Protein AF-A0AAW0FGY3-F1 (afdb_monomer_lite)

Foldseek 3Di:
DVLVVVLVVCVVVPPDPPVVSVVVSLVCCLVVLVDADPVRHRDHSVVSSCVVVVVVVDPVNVVVVVVVVVVVVCVVVCVVVVVVVVVDVVVDPDPDD

Sequence (97 aa):
MAVLAVSAMLWASEALPLYITAMLVPLLIVTCKVLKDDDGNAMTGEAASKYILGTMWSSVIMLLMGGFTLAAALSKYNIAKVISSYILAAAGTKPRY

Organism: NCBI:txid2478898

InterPro domains:
  IPR004680 Citrate transporter-like domain [PF03600] (9-96)

Radius of gyration: 22.6 Å; chains: 1; bounding box: 59×29×49 Å

pLDDT: mean 86.02, std 8.26, range [47.06, 96.0]

Structure (mmCIF, N/CA/C/O backbone):
data_AF-A0AAW0FGY3-F1
#
_entry.id   AF-A0AAW0FGY3-F1
#
loop_
_atom_site.group_PDB
_atom_site.id
_atom_site.type_symbol
_atom_site.label_atom_id
_atom_site.label_alt_id
_atom_site.label_comp_id
_atom_site.label_asym_id
_atom_site.label_entity_id
_atom_site.label_seq_id
_atom_site.pdbx_PDB_ins_code
_atom_site.Cartn_x
_atom_site.Cartn_y
_atom_site.Cartn_z
_atom_site.occupancy
_atom_site.B_iso_or_equiv
_atom_site.auth_seq_id
_atom_site.auth_comp_id
_atom_site.auth_asym_id
_atom_site.auth_atom_id
_atom_site.pdbx_PDB_model_num
ATOM 1 N N . MET A 1 1 ? 0.840 0.843 -22.186 1.00 74.19 1 MET A N 1
ATOM 2 C CA . MET A 1 1 ? -0.615 0.753 -22.456 1.00 74.19 1 MET A CA 1
ATOM 3 C C . MET A 1 1 ? -1.181 -0.654 -22.282 1.00 74.19 1 MET A C 1
ATOM 5 O O . MET A 1 1 ? -2.212 -0.764 -21.640 1.00 74.19 1 MET A O 1
ATOM 9 N N . ALA A 1 2 ? -0.526 -1.720 -22.763 1.00 85.69 2 ALA A N 1
ATOM 10 C CA . ALA A 1 2 ? -1.039 -3.091 -22.609 1.00 85.69 2 ALA A CA 1
ATOM 11 C C . ALA A 1 2 ? -1.297 -3.500 -21.142 1.00 85.69 2 ALA A C 1
ATOM 13 O O . ALA A 1 2 ? -2.401 -3.922 -20.818 1.00 85.69 2 ALA A O 1
ATOM 14 N N . VAL A 1 3 ? -0.327 -3.287 -20.240 1.00 86.31 3 VAL A N 1
ATOM 15 C CA . VAL A 1 3 ? -0.494 -3.605 -18.807 1.00 86.31 3 VAL A CA 1
ATOM 16 C C . VAL A 1 3 ? -1.648 -2.817 -18.179 1.00 86.31 3 VAL A C 1
ATOM 18 O O . VAL A 1 3 ? -2.446 -3.396 -17.461 1.00 86.31 3 VAL A O 1
ATOM 21 N N . LEU A 1 4 ? -1.802 -1.531 -18.512 1.00 87.06 4 LEU A N 1
ATOM 22 C CA . LEU A 1 4 ? -2.920 -0.711 -18.026 1.00 87.06 4 LEU A CA 1
ATOM 23 C C . LEU A 1 4 ? -4.283 -1.249 -18.479 1.00 87.06 4 LEU A C 1
ATOM 25 O O . LEU A 1 4 ? -5.190 -1.352 -17.660 1.00 87.06 4 LEU A O 1
ATOM 29 N N . ALA A 1 5 ? -4.424 -1.608 -19.758 1.00 89.81 5 ALA A N 1
ATOM 30 C CA . ALA A 1 5 ? -5.672 -2.149 -20.292 1.00 89.81 5 ALA A CA 1
ATOM 31 C C . ALA A 1 5 ? -6.040 -3.487 -19.630 1.00 89.81 5 ALA A C 1
ATOM 33 O O . ALA A 1 5 ? -7.188 -3.687 -19.243 1.00 89.81 5 ALA A O 1
ATOM 34 N N . VAL A 1 6 ? -5.057 -4.375 -19.444 1.00 86.62 6 VAL A N 1
ATOM 35 C CA . VAL A 1 6 ? -5.254 -5.657 -18.752 1.00 86.62 6 VAL A CA 1
ATOM 36 C C . VAL A 1 6 ? -5.645 -5.436 -17.290 1.00 86.62 6 VAL A C 1
ATOM 38 O O . VAL A 1 6 ? -6.625 -6.021 -16.838 1.00 86.62 6 VAL A O 1
ATOM 41 N N . SER A 1 7 ? -4.950 -4.553 -16.568 1.00 87.75 7 SER A N 1
ATOM 42 C CA . SER A 1 7 ? -5.284 -4.222 -15.177 1.00 87.75 7 SER A CA 1
ATOM 43 C C . SER A 1 7 ? -6.688 -3.627 -15.043 1.00 87.75 7 SER A C 1
ATOM 45 O O . SER A 1 7 ? -7.425 -4.008 -14.139 1.00 87.75 7 SER A O 1
ATOM 47 N N . ALA A 1 8 ? -7.085 -2.731 -15.954 1.00 88.75 8 ALA A N 1
ATOM 48 C CA . ALA A 1 8 ? -8.412 -2.117 -15.950 1.00 88.75 8 ALA A CA 1
ATOM 49 C C . ALA A 1 8 ? -9.526 -3.136 -16.235 1.00 88.75 8 ALA A C 1
ATOM 51 O O . ALA A 1 8 ? -10.543 -3.131 -15.547 1.00 88.75 8 ALA A O 1
ATOM 52 N N . MET A 1 9 ? -9.324 -4.042 -17.200 1.00 88.50 9 MET A N 1
ATOM 53 C CA . MET A 1 9 ? -10.279 -5.120 -17.478 1.00 88.50 9 MET A CA 1
ATOM 54 C C . MET A 1 9 ? -10.395 -6.096 -16.304 1.00 88.50 9 MET A C 1
ATOM 56 O O . MET A 1 9 ? -11.505 -6.458 -15.922 1.00 88.50 9 MET A O 1
ATOM 60 N N . LEU A 1 10 ? -9.270 -6.490 -15.697 1.00 86.94 10 LEU A N 1
ATOM 61 C CA . LEU A 1 10 ? -9.270 -7.410 -14.559 1.00 86.94 10 LEU A CA 1
ATOM 62 C C . LEU A 1 10 ? -9.999 -6.806 -13.353 1.00 86.94 10 LEU A C 1
ATOM 64 O O . LEU A 1 10 ? -10.743 -7.508 -12.674 1.00 86.94 10 LEU A O 1
ATOM 68 N N . TRP A 1 11 ? -9.846 -5.498 -13.139 1.00 87.88 11 TRP A N 1
ATOM 69 C CA . TRP A 1 11 ? -10.566 -4.776 -12.098 1.00 87.88 11 TRP A CA 1
ATOM 70 C C . TRP A 1 11 ? -12.064 -4.659 -12.405 1.00 87.88 11 TRP A C 1
ATOM 72 O O . TRP A 1 11 ? -12.876 -5.018 -11.563 1.00 87.88 11 TRP A O 1
ATOM 82 N N . ALA A 1 12 ? -12.441 -4.242 -13.618 1.00 90.31 12 ALA A N 1
ATOM 83 C CA . ALA A 1 12 ? -13.846 -4.107 -14.012 1.00 90.31 12 ALA A CA 1
ATOM 84 C C . ALA A 1 12 ? -14.609 -5.442 -14.002 1.00 90.31 12 ALA A C 1
ATOM 86 O O . ALA A 1 12 ? -15.810 -5.464 -13.751 1.00 90.31 12 ALA A O 1
ATOM 87 N N . SER A 1 13 ? -13.918 -6.550 -14.289 1.00 88.81 13 SER 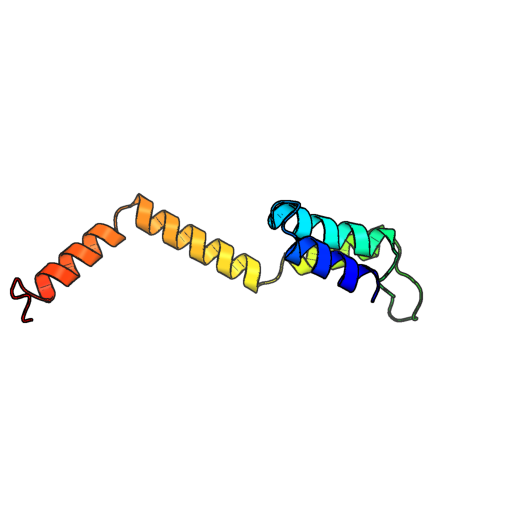A N 1
ATOM 88 C CA . SER A 1 13 ? -14.515 -7.890 -14.296 1.00 88.81 13 SER A CA 1
ATOM 89 C C . SER A 1 13 ? -14.673 -8.516 -12.908 1.00 88.81 13 SER A C 1
ATOM 91 O O . SER A 1 13 ? -15.383 -9.510 -12.795 1.00 88.81 13 SER A O 1
ATOM 93 N N . GLU A 1 14 ? -13.980 -7.996 -11.885 1.00 87.12 14 GLU A N 1
ATOM 94 C CA . GLU A 1 14 ? -13.904 -8.564 -10.525 1.00 87.12 14 GLU A CA 1
ATOM 95 C C . GLU A 1 14 ? -13.682 -10.092 -10.477 1.00 87.12 14 GLU A C 1
ATOM 97 O O . GLU A 1 14 ? -14.026 -10.760 -9.503 1.00 87.12 14 GLU A O 1
ATOM 102 N N . ALA A 1 15 ? -13.062 -10.667 -11.515 1.00 84.88 15 ALA A N 1
ATOM 103 C CA . ALA A 1 15 ? -12.839 -12.111 -11.613 1.00 84.88 15 ALA A CA 1
ATOM 104 C C . ALA A 1 15 ? -11.942 -12.646 -10.480 1.00 84.88 15 ALA A C 1
ATOM 106 O O . ALA A 1 15 ? -11.991 -13.826 -10.136 1.00 84.88 15 ALA A O 1
ATOM 107 N N . LEU A 1 16 ? -11.123 -11.766 -9.900 1.00 85.25 16 LEU A N 1
ATOM 108 C CA . LEU A 1 16 ? -10.332 -12.001 -8.702 1.00 85.25 16 LEU A CA 1
ATOM 109 C C . LEU A 1 16 ? -10.633 -10.901 -7.673 1.00 85.25 16 LEU A C 1
ATOM 111 O O . LEU A 1 16 ? -10.905 -9.762 -8.064 1.00 85.25 16 LEU A O 1
ATOM 115 N N . PRO A 1 17 ? -10.504 -11.192 -6.365 1.00 87.44 17 PRO A N 1
ATOM 116 C CA . PRO A 1 17 ? -10.577 -10.172 -5.331 1.00 87.44 17 PRO A CA 1
ATOM 117 C C . PRO A 1 17 ? -9.639 -8.991 -5.608 1.00 87.44 17 PRO A C 1
ATOM 119 O O . PRO A 1 17 ? -8.489 -9.176 -6.014 1.00 87.44 17 PRO A O 1
ATOM 122 N N . LEU A 1 18 ? -10.110 -7.781 -5.303 1.00 87.38 18 LEU A N 1
ATOM 123 C CA . LEU A 1 18 ? -9.411 -6.508 -5.530 1.00 87.38 18 LEU A CA 1
ATOM 124 C C . LEU A 1 18 ? -7.963 -6.478 -5.008 1.00 87.38 18 LEU A C 1
ATOM 126 O O . LEU A 1 18 ? -7.080 -5.893 -5.627 1.00 87.38 18 LEU A O 1
ATOM 130 N N . TYR A 1 19 ? -7.697 -7.115 -3.867 1.00 88.69 19 TYR A N 1
ATOM 131 C CA . TYR A 1 19 ? -6.345 -7.162 -3.308 1.00 88.69 19 TYR A CA 1
ATOM 132 C C . TYR A 1 19 ? -5.401 -8.046 -4.139 1.00 88.69 19 TYR A C 1
ATOM 134 O O . TYR A 1 19 ? -4.212 -7.749 -4.243 1.00 88.69 19 TYR A O 1
ATOM 142 N N . ILE A 1 20 ? -5.923 -9.109 -4.764 1.00 90.19 20 ILE A N 1
ATOM 143 C CA . ILE A 1 20 ? -5.141 -9.994 -5.634 1.00 90.19 20 ILE A CA 1
ATOM 144 C C . ILE A 1 20 ? -4.814 -9.266 -6.928 1.00 90.19 20 ILE A C 1
ATOM 146 O O . ILE A 1 20 ? -3.653 -9.242 -7.332 1.00 90.19 20 ILE A O 1
ATOM 150 N N . THR A 1 21 ? -5.810 -8.634 -7.553 1.00 90.31 21 THR A N 1
ATOM 151 C CA . THR A 1 21 ? -5.595 -7.866 -8.786 1.00 90.31 21 THR A CA 1
ATOM 152 C C . THR A 1 21 ? -4.588 -6.740 -8.556 1.00 90.31 21 THR A C 1
ATOM 154 O O . THR A 1 21 ? -3.671 -6.587 -9.361 1.00 90.31 21 THR A O 1
ATOM 157 N N . ALA A 1 22 ? -4.659 -6.043 -7.416 1.00 89.44 22 ALA A N 1
ATOM 158 C CA . ALA A 1 22 ? -3.692 -5.017 -7.026 1.00 89.44 22 ALA A CA 1
ATOM 159 C C . ALA A 1 22 ? -2.254 -5.547 -6.866 1.00 89.44 22 ALA A C 1
ATOM 161 O O . ALA A 1 22 ? -1.327 -4.864 -7.292 1.00 89.44 22 ALA A O 1
ATOM 162 N N . MET A 1 23 ? -2.040 -6.752 -6.316 1.00 89.56 23 MET A N 1
ATOM 163 C CA . MET A 1 23 ? -0.698 -7.369 -6.254 1.00 89.56 23 MET A CA 1
ATOM 164 C C . MET A 1 23 ? -0.206 -7.889 -7.612 1.00 89.56 23 MET A C 1
ATOM 166 O O . MET A 1 23 ? 1.001 -7.962 -7.853 1.00 89.56 23 MET A O 1
ATOM 170 N N . LEU A 1 24 ? -1.123 -8.221 -8.520 1.00 89.25 24 LEU A N 1
ATOM 171 C CA . LEU A 1 24 ? -0.812 -8.691 -9.871 1.00 89.25 24 LEU A CA 1
ATOM 172 C C . LEU A 1 24 ? -0.247 -7.560 -10.749 1.00 89.25 24 LEU A C 1
ATOM 174 O O . LEU A 1 24 ? 0.593 -7.808 -11.613 1.00 89.25 24 LEU A O 1
ATOM 178 N N . VAL A 1 25 ? -0.638 -6.306 -10.493 1.00 90.62 25 VAL A N 1
ATOM 179 C CA . VAL A 1 25 ? -0.143 -5.134 -11.236 1.00 90.62 25 VAL A CA 1
ATOM 180 C C . VAL A 1 25 ? 1.383 -4.948 -11.105 1.00 90.62 25 VAL A C 1
ATOM 182 O O . VAL A 1 25 ? 2.043 -4.914 -12.147 1.00 90.62 25 VAL A O 1
ATOM 1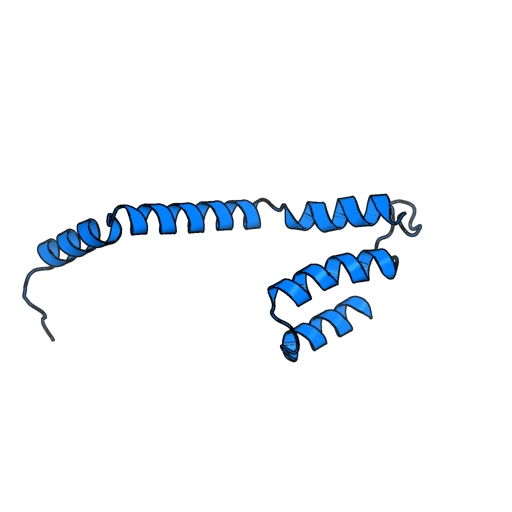85 N N . PRO A 1 26 ? 1.990 -4.885 -9.899 1.00 90.44 26 PRO A N 1
ATOM 186 C CA . PRO A 1 26 ? 3.445 -4.872 -9.727 1.00 90.44 26 PRO A CA 1
ATOM 187 C C . PRO A 1 26 ? 4.163 -6.014 -10.448 1.00 90.44 26 PRO A C 1
ATOM 189 O O . PRO A 1 26 ? 5.187 -5.785 -11.091 1.00 90.44 26 PRO A O 1
ATOM 192 N N . LEU A 1 27 ? 3.609 -7.230 -10.383 1.00 89.81 27 LEU A N 1
ATOM 193 C CA . LEU A 1 27 ? 4.182 -8.399 -11.046 1.00 89.81 27 LEU A CA 1
ATOM 194 C C . LEU A 1 27 ? 4.229 -8.199 -12.566 1.00 89.81 27 LEU A C 1
ATOM 196 O O . LEU A 1 27 ? 5.294 -8.344 -13.163 1.00 89.81 27 LEU A O 1
ATOM 200 N N . LEU A 1 28 ? 3.111 -7.790 -13.175 1.00 88.62 28 LEU A N 1
ATOM 201 C CA . LEU A 1 28 ? 3.020 -7.534 -14.617 1.00 88.62 28 LEU A CA 1
ATOM 202 C C . LEU A 1 28 ? 3.949 -6.404 -15.070 1.00 88.62 28 LEU A C 1
ATOM 204 O O . LEU A 1 28 ? 4.559 -6.498 -16.133 1.00 88.62 28 LEU A O 1
ATOM 208 N N . ILE A 1 29 ? 4.089 -5.346 -14.268 1.00 89.75 29 ILE A N 1
ATOM 209 C CA . ILE A 1 29 ? 4.990 -4.222 -14.564 1.00 89.75 29 ILE A CA 1
ATOM 210 C C . ILE A 1 29 ? 6.448 -4.698 -14.654 1.00 89.75 29 ILE A C 1
ATOM 212 O O . ILE A 1 29 ? 7.164 -4.299 -15.580 1.00 89.75 29 ILE A O 1
ATOM 216 N N . VAL A 1 30 ? 6.873 -5.569 -13.734 1.00 89.50 30 VAL A N 1
ATOM 217 C CA . VAL A 1 30 ? 8.240 -6.112 -13.685 1.00 89.50 30 VAL A CA 1
ATOM 218 C C . VAL A 1 30 ? 8.471 -7.142 -14.793 1.00 89.50 30 VAL A C 1
ATOM 220 O O . VAL A 1 30 ? 9.469 -7.048 -15.508 1.00 89.50 30 VAL A O 1
ATOM 223 N N . THR A 1 31 ? 7.552 -8.093 -14.999 1.00 87.00 31 THR A N 1
ATOM 224 C CA . THR A 1 31 ? 7.710 -9.142 -16.027 1.00 87.00 31 THR A CA 1
ATOM 225 C C . THR A 1 31 ? 7.667 -8.579 -17.443 1.00 87.00 31 THR A C 1
ATOM 227 O O . THR A 1 31 ? 8.414 -9.030 -18.307 1.00 87.00 31 THR A O 1
ATOM 230 N N . CYS A 1 32 ? 6.829 -7.569 -17.689 1.00 86.75 32 CYS A N 1
ATOM 231 C CA . CYS A 1 32 ? 6.722 -6.918 -18.995 1.00 86.75 32 CYS A CA 1
ATOM 232 C C . CYS A 1 32 ? 7.755 -5.799 -19.208 1.00 86.75 32 CYS A C 1
ATOM 234 O O . CYS A 1 32 ? 7.685 -5.130 -20.237 1.00 86.75 32 CYS A O 1
ATOM 236 N N . LYS A 1 33 ? 8.694 -5.586 -18.267 1.00 84.12 33 LYS A N 1
ATOM 237 C CA . LYS A 1 33 ? 9.763 -4.569 -18.346 1.00 84.12 33 LYS A CA 1
ATOM 238 C C . LYS A 1 33 ? 9.243 -3.186 -18.762 1.00 84.12 33 LYS A C 1
ATOM 240 O O . LYS A 1 33 ? 9.782 -2.538 -19.656 1.00 84.12 33 LYS A O 1
ATOM 245 N N . VAL A 1 34 ? 8.148 -2.753 -18.133 1.00 83.69 34 VAL A N 1
ATOM 246 C CA . VAL A 1 34 ? 7.467 -1.494 -18.489 1.00 83.69 34 VAL A CA 1
ATOM 247 C C . VAL A 1 34 ? 8.224 -0.272 -17.965 1.00 83.69 34 VAL A C 1
ATOM 249 O O . VAL A 1 34 ? 8.139 0.801 -18.559 1.00 83.69 34 VAL A O 1
ATOM 252 N N . LEU A 1 35 ? 8.959 -0.434 -16.862 1.00 83.69 35 LEU A N 1
ATOM 253 C CA . LEU A 1 35 ? 9.749 0.632 -16.256 1.00 83.69 35 LEU A CA 1
ATOM 254 C C . LEU A 1 35 ? 11.059 0.839 -17.018 1.00 83.69 35 LEU A C 1
ATOM 256 O O . LEU A 1 35 ? 11.762 -0.120 -17.355 1.00 83.69 35 LEU A O 1
ATOM 260 N N . LYS A 1 36 ? 11.373 2.107 -17.269 1.00 84.12 36 LYS A N 1
ATOM 261 C CA . LYS A 1 36 ? 12.606 2.550 -17.910 1.00 84.12 36 LYS A CA 1
ATOM 262 C C . LYS A 1 36 ? 13.427 3.364 -16.922 1.00 84.12 36 LYS A C 1
ATOM 264 O O . LYS A 1 36 ? 12.854 4.053 -16.085 1.00 84.12 36 LYS A O 1
ATOM 269 N N . ASP A 1 37 ? 14.735 3.226 -17.037 1.00 82.31 37 ASP A N 1
ATOM 270 C CA . ASP A 1 37 ? 15.723 4.007 -16.308 1.00 82.31 37 ASP A CA 1
ATOM 271 C C . ASP A 1 37 ? 15.861 5.415 -16.913 1.00 82.31 37 ASP A C 1
ATOM 273 O O . ASP A 1 37 ? 15.318 5.680 -17.994 1.00 82.31 37 ASP A O 1
ATOM 277 N N . ASP A 1 38 ? 16.617 6.291 -16.255 1.00 79.69 38 ASP A N 1
ATOM 278 C CA . ASP A 1 38 ? 16.841 7.684 -16.676 1.00 79.69 38 ASP A CA 1
ATOM 279 C C . ASP A 1 38 ? 17.496 7.781 -18.069 1.00 79.69 38 ASP A C 1
ATOM 281 O O . ASP A 1 38 ? 17.209 8.698 -18.839 1.00 79.69 38 ASP A O 1
ATOM 285 N N . ASP A 1 39 ? 18.282 6.770 -18.453 1.00 80.88 39 ASP A N 1
ATOM 286 C CA . ASP A 1 39 ? 18.896 6.636 -19.783 1.00 80.88 39 ASP A CA 1
ATOM 287 C C . ASP A 1 39 ? 17.947 6.047 -20.853 1.00 80.88 39 ASP A C 1
ATOM 289 O O . ASP A 1 39 ? 18.346 5.773 -21.987 1.00 80.88 39 ASP A O 1
ATOM 293 N N . GLY A 1 40 ? 16.679 5.792 -20.512 1.00 79.25 40 GLY A N 1
ATOM 294 C CA . GLY A 1 40 ? 15.657 5.257 -21.421 1.00 79.25 40 GLY A CA 1
ATOM 295 C C . GLY A 1 40 ? 15.714 3.741 -21.657 1.00 79.25 40 GLY A C 1
ATOM 296 O O . GLY A 1 40 ? 14.867 3.199 -22.380 1.00 79.25 40 GLY A O 1
ATOM 297 N N . ASN A 1 41 ? 16.665 3.046 -21.028 1.00 83.69 41 ASN A N 1
ATOM 298 C CA . ASN A 1 41 ? 16.797 1.589 -21.063 1.00 83.69 41 ASN A CA 1
ATOM 299 C C . ASN A 1 41 ? 15.782 0.910 -20.136 1.00 83.69 41 ASN A C 1
ATOM 301 O O . ASN A 1 41 ? 15.379 1.470 -19.123 1.00 83.69 41 ASN A O 1
ATOM 305 N N . ALA A 1 42 ? 15.363 -0.316 -20.456 1.00 82.81 42 ALA A N 1
ATOM 306 C CA . ALA A 1 42 ? 14.480 -1.078 -19.572 1.00 82.81 42 ALA A CA 1
ATOM 307 C C . ALA A 1 42 ? 15.192 -1.417 -18.250 1.00 82.81 42 ALA A C 1
ATOM 309 O O . ALA A 1 42 ? 16.285 -1.988 -18.271 1.00 82.81 42 ALA A O 1
ATOM 310 N N . MET A 1 43 ? 14.559 -1.111 -17.114 1.00 84.69 43 MET A N 1
ATOM 311 C CA . MET A 1 43 ? 15.128 -1.398 -15.794 1.00 84.69 43 MET A CA 1
ATOM 312 C C . MET A 1 43 ? 15.309 -2.908 -15.581 1.00 84.69 43 MET A C 1
ATOM 314 O O . MET A 1 43 ? 14.540 -3.735 -16.087 1.00 84.69 43 MET A O 1
ATOM 318 N N . THR A 1 44 ? 16.312 -3.285 -14.784 1.00 85.31 44 THR A N 1
ATOM 319 C CA . THR A 1 44 ? 16.476 -4.673 -14.334 1.00 85.31 44 THR A CA 1
ATOM 320 C C . THR A 1 44 ? 15.299 -5.086 -13.445 1.00 85.31 44 THR A C 1
ATOM 322 O O . THR A 1 44 ? 14.695 -4.255 -12.766 1.00 85.31 44 THR A O 1
ATOM 325 N N . GLY A 1 45 ? 14.955 -6.379 -13.424 1.00 84.06 45 GLY A N 1
ATOM 326 C CA . GLY A 1 45 ? 13.808 -6.867 -12.645 1.00 84.06 45 GLY A CA 1
ATOM 327 C C . GLY A 1 45 ? 13.923 -6.573 -11.143 1.00 84.06 45 GLY A C 1
ATOM 328 O O . GLY A 1 45 ? 12.928 -6.272 -10.484 1.00 84.06 45 GLY A O 1
ATOM 329 N N . GLU A 1 46 ? 15.145 -6.582 -10.608 1.00 87.19 46 GLU A N 1
ATOM 330 C CA . GLU A 1 46 ? 15.409 -6.221 -9.215 1.00 87.19 46 GLU A CA 1
ATOM 331 C C . GLU A 1 46 ? 15.131 -4.735 -8.943 1.00 87.19 46 GLU A C 1
ATOM 333 O O . GLU A 1 46 ? 14.413 -4.406 -8.000 1.00 87.19 46 GLU A O 1
ATOM 338 N N . ALA A 1 47 ? 15.640 -3.830 -9.784 1.00 87.12 47 ALA A N 1
ATOM 339 C CA . ALA A 1 47 ? 15.425 -2.396 -9.603 1.00 87.12 47 ALA A CA 1
ATOM 340 C C . ALA A 1 47 ? 13.948 -2.018 -9.811 1.00 87.12 47 ALA A C 1
ATOM 342 O O . ALA A 1 47 ? 13.368 -1.290 -9.006 1.00 87.12 47 ALA A O 1
ATOM 343 N N . ALA A 1 48 ? 13.313 -2.591 -10.837 1.00 88.38 48 ALA A N 1
ATOM 344 C CA . ALA A 1 48 ? 11.899 -2.394 -11.138 1.00 88.38 48 ALA A CA 1
ATOM 345 C C . ALA A 1 48 ? 10.989 -2.858 -9.988 1.00 88.38 48 ALA A C 1
ATOM 347 O O . ALA A 1 48 ? 10.065 -2.139 -9.609 1.00 88.38 48 ALA A O 1
ATOM 348 N N . SER A 1 49 ? 11.257 -4.036 -9.410 1.00 89.56 49 SER A N 1
ATOM 349 C CA . SER A 1 49 ? 10.469 -4.572 -8.289 1.00 89.56 49 SER A CA 1
ATOM 350 C C . SER A 1 49 ? 10.622 -3.735 -7.020 1.00 89.56 49 SER A C 1
ATOM 352 O O . SER A 1 49 ? 9.615 -3.409 -6.393 1.00 89.56 49 SER A O 1
ATOM 354 N N . LYS A 1 50 ? 11.849 -3.311 -6.681 1.00 89.50 50 LYS A N 1
ATOM 355 C CA . LYS A 1 50 ? 12.110 -2.396 -5.556 1.00 89.50 50 LYS A CA 1
ATOM 356 C C . LYS A 1 50 ? 11.362 -1.073 -5.719 1.00 89.50 50 LYS A C 1
ATOM 358 O O . LYS A 1 50 ? 10.739 -0.609 -4.769 1.00 89.50 50 LYS A O 1
ATOM 363 N N . TYR A 1 51 ? 11.373 -0.501 -6.920 1.00 90.50 51 TYR A N 1
ATOM 364 C CA . TYR A 1 51 ? 10.691 0.758 -7.209 1.00 90.50 51 TYR A CA 1
ATOM 365 C C . TYR A 1 51 ? 9.162 0.648 -7.079 1.00 90.50 51 TYR A C 1
ATOM 367 O O . TYR A 1 51 ? 8.530 1.416 -6.346 1.00 90.50 51 TYR A O 1
ATOM 375 N N . ILE A 1 52 ? 8.548 -0.328 -7.757 1.00 89.94 52 ILE A N 1
ATOM 376 C CA . ILE A 1 52 ? 7.084 -0.442 -7.788 1.00 89.94 52 ILE A CA 1
ATOM 377 C C . ILE A 1 52 ? 6.510 -0.874 -6.433 1.00 89.94 52 ILE A C 1
ATOM 379 O O . ILE A 1 52 ? 5.504 -0.318 -5.994 1.00 89.94 52 ILE A O 1
ATOM 383 N N . LEU A 1 53 ? 7.170 -1.801 -5.726 1.00 88.94 53 LEU A N 1
ATOM 384 C CA . LEU A 1 53 ? 6.766 -2.201 -4.374 1.00 88.94 53 LEU A CA 1
ATOM 385 C C . LEU A 1 53 ? 7.008 -1.074 -3.366 1.00 88.94 53 LEU A C 1
ATOM 387 O O . LEU A 1 53 ? 6.188 -0.872 -2.475 1.00 88.94 53 LEU A O 1
ATOM 391 N N . GLY A 1 54 ? 8.073 -0.286 -3.542 1.00 89.62 54 GLY A N 1
ATOM 392 C CA . GLY A 1 54 ? 8.310 0.921 -2.750 1.00 89.62 54 GLY A CA 1
ATOM 393 C C . GLY A 1 54 ? 7.184 1.947 -2.894 1.00 89.62 54 GLY A C 1
ATOM 394 O O . GLY A 1 54 ? 6.772 2.557 -1.912 1.00 89.62 54 GLY A O 1
ATOM 395 N N . THR A 1 55 ? 6.604 2.070 -4.091 1.00 87.94 55 THR A N 1
ATOM 396 C CA . THR A 1 55 ? 5.473 2.979 -4.349 1.00 87.94 55 THR A CA 1
ATOM 397 C C . THR A 1 55 ? 4.206 2.557 -3.592 1.00 87.94 55 THR A C 1
ATOM 399 O O . THR A 1 55 ? 3.408 3.406 -3.190 1.00 87.94 55 THR A O 1
ATOM 402 N N . MET A 1 56 ? 4.035 1.259 -3.312 1.00 88.75 56 MET A N 1
ATOM 403 C CA . MET A 1 56 ? 2.946 0.762 -2.457 1.00 88.75 56 MET A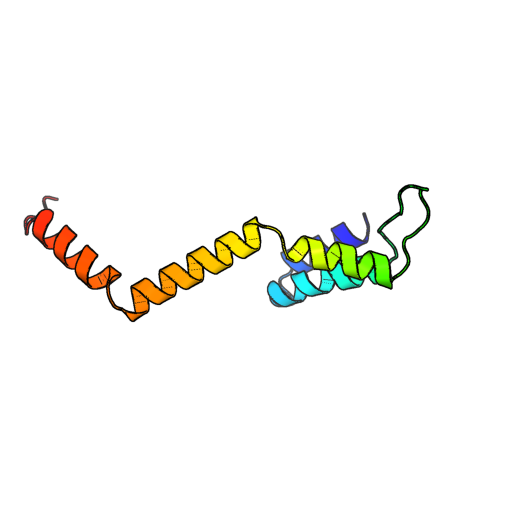 CA 1
ATOM 404 C C . MET A 1 56 ? 3.114 1.168 -0.986 1.00 88.75 56 MET A C 1
ATOM 406 O O . MET A 1 56 ? 2.146 1.160 -0.233 1.00 88.75 56 MET A O 1
ATOM 410 N N . TRP A 1 57 ? 4.316 1.567 -0.568 1.00 86.62 57 TRP A N 1
ATOM 411 C CA . TRP A 1 57 ? 4.602 2.075 0.776 1.00 86.62 57 TRP A CA 1
ATOM 412 C C . TRP A 1 57 ? 4.460 3.606 0.865 1.00 86.62 57 TRP A C 1
ATOM 414 O O . TRP A 1 57 ? 5.132 4.273 1.650 1.00 86.62 57 TRP A O 1
ATOM 424 N N . SER A 1 58 ? 3.587 4.184 0.036 1.00 89.38 58 SER A N 1
ATOM 425 C CA . SER A 1 58 ? 3.303 5.619 0.027 1.00 89.38 58 SER A CA 1
ATOM 426 C C . SER A 1 58 ? 2.755 6.107 1.373 1.00 89.38 58 SER A C 1
ATOM 428 O O . SER A 1 58 ? 2.002 5.406 2.058 1.00 89.38 58 SER A O 1
ATOM 430 N N . SER A 1 59 ? 3.069 7.359 1.723 1.00 92.69 59 SER A N 1
ATOM 431 C CA . SER A 1 59 ? 2.601 8.023 2.946 1.00 92.69 59 SER A CA 1
ATOM 432 C C . SER A 1 59 ? 1.079 7.979 3.104 1.00 92.69 59 SER A C 1
ATOM 434 O O . SER A 1 59 ? 0.587 7.895 4.224 1.00 92.69 59 SER A O 1
ATOM 436 N N . VAL A 1 60 ? 0.326 7.974 1.998 1.00 93.62 60 VAL A N 1
ATOM 437 C CA . VAL A 1 60 ? -1.144 7.888 2.019 1.00 93.62 60 VAL A CA 1
ATOM 438 C C . VAL A 1 60 ? -1.620 6.523 2.520 1.00 93.62 60 VAL A C 1
ATOM 440 O O . VAL A 1 60 ? -2.522 6.455 3.350 1.00 93.62 60 VAL A O 1
ATOM 443 N N . ILE A 1 61 ? -0.999 5.431 2.065 1.00 92.06 61 ILE A N 1
ATOM 444 C CA . ILE A 1 61 ? -1.365 4.071 2.487 1.00 92.06 61 ILE A CA 1
ATOM 445 C C . ILE A 1 61 ? -1.037 3.885 3.970 1.00 92.06 61 ILE A C 1
ATOM 447 O O . ILE A 1 61 ? -1.874 3.383 4.719 1.00 92.06 61 ILE A O 1
ATOM 451 N N . MET A 1 62 ? 0.126 4.363 4.428 1.00 93.06 62 MET A N 1
ATOM 452 C CA . MET A 1 62 ? 0.466 4.346 5.858 1.00 93.06 62 MET A CA 1
ATOM 453 C C . MET A 1 62 ? -0.487 5.190 6.705 1.00 93.06 62 MET A C 1
ATOM 455 O O . MET A 1 62 ? -0.885 4.756 7.785 1.00 93.06 62 MET A O 1
ATOM 459 N N . LEU A 1 63 ? -0.883 6.368 6.216 1.00 95.25 63 LEU A N 1
ATOM 460 C CA . LEU A 1 63 ? 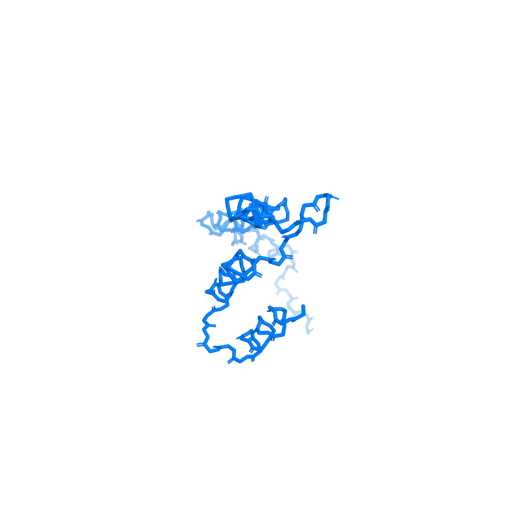-1.856 7.224 6.892 1.00 95.25 63 LEU A CA 1
ATOM 461 C C . LEU A 1 63 ? -3.207 6.515 7.042 1.00 95.25 63 LEU A C 1
ATOM 463 O O . LEU A 1 63 ? -3.779 6.522 8.130 1.00 95.25 63 LEU A O 1
ATOM 467 N N . LEU A 1 64 ? -3.696 5.865 5.982 1.00 96.00 64 LEU A N 1
ATOM 468 C CA . LEU A 1 64 ? -4.938 5.091 6.029 1.00 96.00 64 LEU A CA 1
ATOM 469 C C . LEU A 1 64 ? -4.824 3.881 6.962 1.00 96.00 64 LEU A C 1
ATOM 471 O O . LEU A 1 64 ? -5.731 3.653 7.760 1.00 96.00 64 LEU A O 1
ATOM 475 N N . MET A 1 65 ? -3.705 3.149 6.934 1.00 94.31 65 MET A N 1
ATOM 476 C CA . MET A 1 65 ? -3.452 2.065 7.892 1.00 94.31 65 MET A CA 1
ATOM 477 C C . MET A 1 65 ? -3.504 2.570 9.338 1.00 94.31 65 MET A C 1
ATOM 479 O O . MET A 1 65 ? -4.161 1.954 10.179 1.00 94.31 65 MET A O 1
ATOM 483 N N . GLY A 1 66 ? -2.865 3.707 9.631 1.00 94.69 66 GLY A N 1
ATOM 484 C CA . GLY A 1 66 ? -2.914 4.346 10.947 1.00 94.69 66 GLY A CA 1
ATOM 485 C C . GLY A 1 66 ? -4.329 4.774 11.338 1.00 94.69 66 GLY A C 1
ATOM 486 O O . GLY A 1 66 ? -4.777 4.473 12.444 1.00 94.69 66 GLY A O 1
ATOM 487 N N . GLY A 1 67 ? -5.067 5.402 10.419 1.00 95.00 67 GLY A N 1
ATOM 488 C CA . GLY A 1 67 ? -6.449 5.838 10.631 1.00 95.00 67 GLY A CA 1
ATOM 489 C C . GLY A 1 67 ? -7.404 4.680 10.926 1.00 95.00 67 GLY A C 1
ATOM 490 O O . GLY A 1 67 ? -8.179 4.745 11.880 1.00 95.00 67 GLY A O 1
ATOM 491 N N . PHE A 1 68 ? -7.311 3.584 10.171 1.00 94.88 68 PHE A N 1
ATOM 492 C CA . PHE A 1 68 ? -8.126 2.390 10.408 1.00 94.88 68 PHE A CA 1
ATOM 493 C C . PHE A 1 68 ? -7.726 1.651 11.683 1.00 94.88 68 PHE A C 1
ATOM 495 O O . PHE A 1 68 ? -8.600 1.204 12.426 1.00 94.88 68 PHE A O 1
ATOM 502 N N . THR A 1 69 ? -6.430 1.582 11.995 1.00 95.06 69 THR A N 1
ATOM 503 C CA . THR A 1 69 ? -5.951 1.007 13.261 1.00 95.06 69 THR A CA 1
ATOM 504 C C . THR A 1 69 ? -6.467 1.808 14.456 1.00 95.06 69 THR A C 1
ATOM 506 O O . THR A 1 69 ? -6.947 1.228 15.431 1.00 95.06 69 THR A O 1
ATOM 509 N N . LEU A 1 70 ? -6.441 3.141 14.372 1.00 94.69 70 LEU A N 1
ATOM 510 C CA . LEU A 1 70 ? -6.979 4.023 15.406 1.00 94.69 70 LEU A CA 1
ATOM 511 C C . LEU A 1 70 ? -8.497 3.855 15.556 1.00 94.69 70 LEU A C 1
ATOM 513 O O . LEU A 1 70 ? -8.988 3.707 16.675 1.00 94.69 70 LEU A O 1
ATOM 517 N N . ALA A 1 71 ? -9.243 3.810 14.448 1.00 93.06 71 ALA A N 1
ATOM 518 C CA . ALA A 1 71 ? -10.686 3.565 14.463 1.00 93.06 71 ALA A CA 1
ATOM 519 C C . ALA A 1 71 ? -11.037 2.206 15.101 1.00 93.06 71 ALA A C 1
ATOM 521 O O . ALA A 1 71 ? -11.967 2.111 15.911 1.00 93.06 71 ALA A O 1
ATOM 522 N N . ALA A 1 72 ? -10.261 1.162 14.800 1.00 92.25 72 ALA A N 1
ATOM 523 C CA . ALA A 1 72 ? -10.413 -0.156 15.409 1.00 92.25 72 ALA A CA 1
ATOM 524 C C . ALA A 1 72 ? -10.095 -0.138 16.914 1.00 92.25 72 ALA A C 1
ATOM 526 O O . ALA A 1 72 ? -10.834 -0.729 17.702 1.00 92.25 72 ALA A O 1
ATOM 527 N N . ALA A 1 73 ? -9.051 0.582 17.339 1.00 93.88 73 ALA A N 1
ATOM 528 C CA . ALA A 1 73 ? -8.723 0.749 18.753 1.00 93.88 73 ALA A CA 1
ATOM 529 C C . ALA A 1 73 ? -9.860 1.452 19.513 1.00 93.88 73 ALA A C 1
ATOM 531 O O . ALA A 1 73 ? -10.344 0.927 20.515 1.00 93.88 73 ALA A O 1
ATOM 532 N N . LEU A 1 74 ? -10.364 2.580 19.001 1.00 91.88 74 LEU A N 1
ATOM 533 C CA . LEU A 1 74 ? -11.507 3.295 19.589 1.00 91.88 74 LEU A CA 1
ATOM 534 C C . LEU A 1 74 ? -12.754 2.406 19.703 1.00 91.88 74 LEU A C 1
ATOM 536 O O . LEU A 1 74 ? -13.481 2.483 20.698 1.00 91.88 74 LEU A O 1
ATOM 540 N N . SER A 1 75 ? -12.975 1.538 18.714 1.00 90.94 75 SER A N 1
ATOM 541 C CA . SER A 1 75 ? -14.066 0.559 18.723 1.00 90.94 75 SER A CA 1
ATOM 542 C C . SER A 1 75 ? -13.859 -0.521 19.792 1.00 90.94 75 SER A C 1
ATOM 544 O O . SER A 1 75 ? -14.786 -0.819 20.543 1.00 90.94 75 SER A O 1
ATOM 546 N N . LYS A 1 76 ? -12.636 -1.053 19.942 1.00 90.06 76 LYS A N 1
ATOM 547 C CA . LYS A 1 76 ? -12.295 -2.066 20.959 1.00 90.06 76 LYS A CA 1
ATOM 548 C C . LYS A 1 76 ? -12.470 -1.547 22.387 1.00 90.06 76 LYS A C 1
ATOM 550 O O . LYS A 1 76 ? -12.977 -2.267 23.2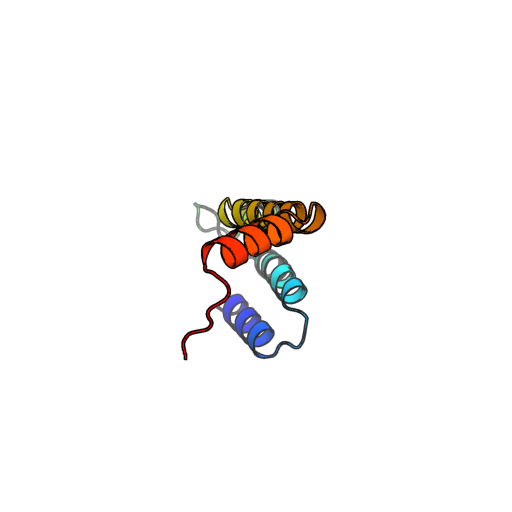43 1.00 90.06 76 LYS A O 1
ATOM 555 N N . TYR A 1 77 ? -12.100 -0.293 22.641 1.00 88.94 77 TYR A N 1
ATOM 556 C CA . TYR A 1 77 ? -12.288 0.352 23.946 1.00 88.94 77 TYR A CA 1
ATOM 557 C C . TYR A 1 77 ? -13.707 0.902 24.155 1.00 88.94 77 TYR A C 1
ATOM 559 O O . TYR A 1 77 ? -13.959 1.566 25.156 1.00 88.94 77 TYR A O 1
ATOM 567 N N . ASN A 1 78 ? -14.646 0.637 23.234 1.00 86.56 78 ASN A N 1
ATOM 568 C CA . ASN A 1 78 ? -16.019 1.153 23.268 1.00 86.56 78 ASN A CA 1
ATOM 569 C C . ASN A 1 78 ? -16.101 2.684 23.436 1.00 86.56 78 ASN A C 1
ATOM 571 O O . ASN A 1 78 ? -17.137 3.215 23.836 1.00 86.56 78 ASN A O 1
ATOM 575 N N . ILE A 1 79 ? -15.040 3.418 23.084 1.00 85.19 79 ILE A N 1
ATOM 576 C CA . ILE A 1 79 ? -14.981 4.879 23.221 1.00 85.19 79 ILE A CA 1
ATOM 577 C C . ILE A 1 79 ? -16.037 5.515 22.313 1.00 85.19 79 ILE A C 1
ATOM 579 O O . ILE A 1 79 ? -16.742 6.431 22.729 1.00 85.19 79 ILE A O 1
ATOM 583 N N . ALA A 1 80 ? -16.246 4.948 21.120 1.00 83.81 80 ALA A N 1
ATOM 584 C CA . ALA A 1 80 ? -17.333 5.342 20.227 1.00 83.81 80 ALA A CA 1
ATOM 585 C C . ALA A 1 80 ? -18.725 5.220 20.887 1.00 83.81 80 ALA A C 1
ATOM 587 O O . ALA A 1 80 ? -19.587 6.075 20.682 1.00 83.81 80 ALA A O 1
ATOM 588 N N . LYS A 1 81 ? -18.948 4.201 21.730 1.00 82.12 81 LYS A N 1
ATOM 589 C CA . LYS A 1 81 ? -20.215 3.987 22.452 1.00 82.12 81 LYS A CA 1
ATOM 590 C C . LYS A 1 81 ? -20.408 4.989 23.592 1.00 82.12 81 LYS A C 1
ATOM 592 O O . LYS A 1 81 ? -21.512 5.484 23.807 1.00 82.12 81 LYS A O 1
ATOM 597 N N . VAL A 1 82 ? -19.331 5.310 24.306 1.00 86.75 82 VAL A N 1
ATOM 598 C CA . VAL A 1 82 ? -19.346 6.319 25.373 1.00 86.75 82 VAL A CA 1
ATOM 599 C C . VAL A 1 82 ? -19.643 7.696 24.778 1.00 86.75 82 VAL A C 1
ATOM 601 O O . VAL A 1 82 ? -20.585 8.356 25.206 1.00 86.75 82 VAL A O 1
ATOM 604 N N . ILE A 1 83 ? -18.915 8.090 23.730 1.00 86.56 83 ILE A N 1
ATOM 605 C CA . ILE A 1 83 ? -19.109 9.377 23.050 1.00 86.56 83 ILE A CA 1
ATOM 606 C C . ILE A 1 83 ? -20.518 9.482 22.455 1.00 86.56 83 ILE A C 1
ATOM 608 O O . ILE A 1 83 ? -21.182 10.494 22.656 1.00 86.56 83 ILE A O 1
ATOM 612 N N . SER A 1 84 ? -21.017 8.442 21.780 1.00 87.44 84 SER A N 1
ATOM 613 C CA . SER A 1 84 ? -22.388 8.449 21.242 1.00 87.44 84 SER A CA 1
ATOM 614 C C . SER A 1 84 ? -23.454 8.559 22.335 1.00 87.44 84 SER A C 1
ATOM 616 O O . SER A 1 84 ? -24.415 9.303 22.155 1.00 87.44 84 SER A O 1
ATOM 618 N N . SER A 1 85 ? -23.264 7.909 23.488 1.00 85.62 85 SER A N 1
ATOM 619 C CA . SER A 1 85 ? -24.156 8.058 24.650 1.00 85.62 85 SER A CA 1
ATOM 620 C C . SER A 1 85 ? -24.156 9.488 25.197 1.00 85.62 85 SER A C 1
ATOM 622 O O . SER A 1 85 ? -25.221 10.030 25.484 1.00 85.62 85 SER A O 1
ATOM 624 N N . TYR A 1 86 ? -22.985 10.128 25.296 1.00 85.12 86 TYR A N 1
ATOM 625 C CA . TYR A 1 86 ? -22.875 11.530 25.716 1.00 85.12 86 TYR A CA 1
ATOM 626 C C . TYR A 1 86 ? -23.525 12.489 24.720 1.00 85.12 86 TYR A C 1
ATOM 628 O O . TYR A 1 86 ? -24.243 13.394 25.135 1.00 85.12 86 TYR A O 1
ATOM 636 N N . ILE A 1 87 ? -23.318 12.282 23.416 1.00 85.50 87 ILE A N 1
ATOM 637 C CA . ILE A 1 87 ? -23.962 13.085 22.369 1.00 85.50 87 ILE A CA 1
ATOM 638 C C . ILE A 1 87 ? -25.481 12.925 22.444 1.00 85.50 87 ILE A C 1
ATOM 640 O O . ILE A 1 87 ? -26.193 13.920 22.383 1.00 85.50 87 ILE A O 1
ATOM 644 N N . LEU A 1 88 ? -25.988 11.703 22.634 1.00 83.94 88 LEU A N 1
ATOM 645 C CA . LEU A 1 88 ? -27.424 11.450 22.767 1.00 83.94 88 LEU A CA 1
ATOM 646 C C . LEU A 1 88 ? -28.008 12.102 24.031 1.00 83.94 88 LEU A C 1
ATOM 648 O O . LEU A 1 88 ? -29.085 12.691 23.984 1.00 83.94 88 LEU A O 1
ATOM 652 N N . ALA A 1 89 ? -27.279 12.049 25.148 1.00 81.62 89 ALA A N 1
ATOM 653 C CA . ALA A 1 89 ? -27.664 12.723 26.385 1.00 81.62 89 ALA A CA 1
ATOM 654 C C . ALA A 1 89 ? -27.667 14.255 26.235 1.00 81.62 89 ALA A C 1
ATOM 656 O O . ALA A 1 89 ? -28.574 14.914 26.739 1.00 81.62 89 ALA A O 1
ATOM 657 N N . ALA A 1 90 ? -26.695 14.817 25.512 1.00 78.62 90 ALA A N 1
ATOM 658 C CA . ALA A 1 90 ? -26.607 16.250 25.234 1.00 78.62 90 ALA A CA 1
ATOM 659 C C . ALA A 1 90 ? -27.653 16.729 24.209 1.00 78.62 90 ALA A C 1
ATOM 661 O O . ALA A 1 90 ? -28.161 17.840 24.331 1.00 78.62 90 ALA A O 1
ATOM 662 N N . ALA A 1 91 ? -28.004 15.896 23.226 1.00 77.81 91 ALA A N 1
ATOM 663 C CA . ALA A 1 91 ? -29.037 16.184 22.229 1.00 77.81 91 ALA A CA 1
ATOM 664 C C . ALA A 1 91 ? -30.466 16.163 22.818 1.00 77.81 91 ALA A C 1
ATOM 666 O O . ALA A 1 91 ? -31.371 16.782 22.259 1.00 77.81 91 ALA A O 1
ATOM 667 N N . GLY A 1 92 ? -30.661 15.516 23.974 1.00 68.06 92 GLY A N 1
ATOM 668 C CA . GLY A 1 92 ? -31.925 15.475 24.711 1.00 68.06 92 GLY A CA 1
ATOM 669 C C . GLY A 1 92 ? -32.936 14.449 24.178 1.00 68.06 92 GLY A C 1
ATOM 670 O O . GLY A 1 92 ? -32.941 14.068 23.014 1.00 68.06 92 GLY A O 1
ATOM 671 N N . THR A 1 93 ? -33.858 14.011 25.041 1.00 63.56 93 THR A N 1
ATOM 672 C CA . THR A 1 93 ? -34.889 12.983 24.775 1.00 63.56 93 THR A CA 1
ATOM 673 C C . THR A 1 93 ? -36.086 13.467 23.940 1.00 63.56 93 THR A C 1
ATOM 675 O O . THR A 1 93 ? -37.147 12.846 23.961 1.00 63.56 93 THR A O 1
ATOM 678 N N . LYS A 1 94 ? -35.953 14.574 23.198 1.00 57.31 94 LYS A N 1
ATOM 679 C CA . LYS A 1 94 ? -37.005 15.091 22.308 1.00 57.31 94 LYS A CA 1
ATOM 680 C C . LYS A 1 94 ? -36.616 14.857 20.845 1.00 57.31 94 LYS A C 1
ATOM 682 O O . LYS A 1 94 ? -36.081 15.779 20.229 1.00 57.31 94 LYS A O 1
ATOM 687 N N . PRO A 1 95 ? -36.918 13.682 20.260 1.00 61.66 95 PRO A N 1
ATOM 688 C CA . PRO A 1 95 ? -36.943 13.540 18.811 1.00 61.66 95 PRO A CA 1
ATOM 689 C C . PRO A 1 95 ? -38.092 14.418 18.291 1.00 61.66 95 PRO A C 1
ATOM 691 O O . PRO A 1 95 ? -39.253 14.017 18.292 1.00 61.66 95 PRO A O 1
ATOM 694 N N . ARG A 1 96 ? -37.806 15.685 17.975 1.00 55.03 96 ARG A N 1
ATOM 695 C CA . ARG A 1 96 ? -38.776 16.586 17.345 1.00 55.03 96 ARG A CA 1
ATOM 696 C C . ARG A 1 96 ? -38.722 16.340 15.842 1.00 55.03 96 ARG A C 1
ATOM 698 O O . ARG A 1 96 ? -37.798 16.851 15.228 1.00 55.03 96 ARG A O 1
ATOM 705 N N . TYR A 1 97 ? -39.736 15.611 15.367 1.00 47.06 97 TYR A N 1
ATOM 706 C CA . TYR A 1 97 ? -40.162 15.370 13.978 1.00 47.06 97 TYR A CA 1
ATOM 707 C C . TYR A 1 97 ? -39.073 14.975 12.977 1.00 47.06 97 TYR A C 1
ATOM 709 O O . TYR A 1 97 ? -38.237 15.829 12.620 1.00 47.06 97 TYR A O 1
#

Secondary structure (DSSP, 8-state):
-HHHHHHHHHHHHTSS-HHHHHHHHHHHHHHTT--B-TTSSBPPHHHHHHHHHHHHT-HHHHHHHHHHHHHHHHHHTTHHHHHHHHHHHHH-S----

=== Feature glossary ===
Key to the feature types in this record:

Secondary structure (8-state, DSSP). Secondary structure is the local, repeating backbone conformation. DSSP classifies it into eight states by reading the hydrogen-bond network: three helix types (H, G, I), two β types (E, B), two non-regular types (T, S), and unstructured coil (-).

Backbone torsions (φ/ψ). Backbone dihedral angles. Every residue except chain termini has a φ (preceding-C → N → Cα → C) and a ψ (N → Cα → C → next-N). They are reported in degrees following the IUPAC sign convention. Secondary structure is essentially a statement about which (φ, ψ) basin each residue occupies.

Predicted aligned error. Predicted Aligned Error (PAE) is an AlphaFold confidence matrix: entry (i, j) is the expected error in the position of residue j, in ångströms, when the prediction is superimposed on the true structure at residue i. Low PAE within a block of residues means that block is internally rigid and well-predicted; high PAE between two blocks means their relative placement is uncertain even if each block individually is confident.

B-factor. B-factor (Debye–Waller factor) reflects atomic displacement in the crystal lattice. It is an experimental observable (units Å²), not a prediction; low values mean the atom is pinned down, high values mean it moves or is heterogeneous across the crystal.

Secondary structure (3-state, P-SEA). Three-state secondary structure (P-SEA) collapses the eight DSSP classes into helix (a), strand (b), and coil (c). P-SEA assigns these from Cα geometry alone — distances and angles — without requiring backbone oxygens, so it works on any Cα trace.

Sequence. Primary structure: the covalent order of the twenty standard amino acids along the backbone. Two proteins with the same sequence will (almost always) fold to the same structure; two with 30% identity often share a fold but not the details.

pLDDT. pLDDT is the predicted lDDT-Cα score: AlphaFold's confidence that the local environment of each residue (all inter-atomic distances within 15 Å) i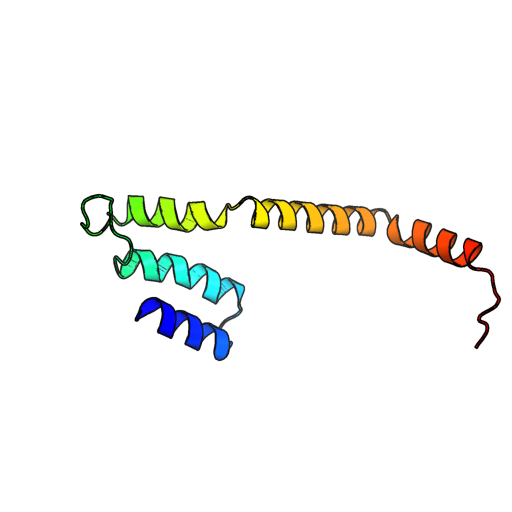s correctly placed. It is a per-residue number between 0 and 100, with higher meaning more reliable.

InterPro / GO / CATH / organism. Functional annotations link the protein to curated databases. InterPro entries identify conserved domains and families by matching the sequence against member-database signatures (Pfam, PROSITE, CDD, …). Gene Ontology (GO) terms describe molecular function, biological process, and cellular component in a controlled vocabulary. CATH places the structure in a hierarchical fold classification (Class/Architecture/Topology/Homologous-superfamily). The organism is the source species.

Contact-map, Ramachandran, and PAE plots. Three diagnostic plots accompany the record. The Cα contact map visualizes the tertiary structure as a 2D adjacency matrix (8 Å cutoff, sequence-local contacts suppressed). The Ramachandran plot shows the distribution of backbone (φ, ψ) torsions, with points in the α and β basins reflecting secondary structure content. The PAE plot shows AlphaFold's inter-residue confidence as a color matrix.

mmCIF coordinates. The mmCIF table is the protein's shape written out atom by atom. For each backbone N, Cα, C, and carbonyl O, it records an (x, y, z) coordinate triple in Å plus the residue type, chain letter, and residue number.

Radius of gyration, Cα contacts, bounding box. Three whole-structure scalars: the radius of gyration (RMS distance of Cα from centroid, in Å), the count of Cα–Cα contacts (pairs closer than 8 Å and separated by more than four residues in sequence — i.e. tertiary, not local, contacts), and the bounding-box dimensions. Together they distinguish compact globular folds from extended fibres or disordered chains.

Foldseek 3Di. The Foldseek 3Di string encodes local tertiary geometry as a 20-letter alphabet — one character per residue — derived from the relative positions of nearby Cα atoms. Unlike the amino-acid sequence, 3Di is a direct function of the 3D structure, so two proteins with the same fold have similar 3Di strings even at low sequence identity.

Rendered structure images. Six rendered views show the 3D structure from the faces of a cube — i.e. along ±x, ±y, ±z. Rendering representation is drawn randomly per protein from cartoon (secondary-structure ribbons), sticks (backbone bonds), or molecular surface; coloring is either N→C rainbow (blue at the N-terminus through red at the C-terminus) or one color per chain.

Nearest PDB structures. The Foldseek neighbor list gives the closest experimentally determined structures in the PDB, ranked by structural alignment. TM-score near 1 means near-identical fold; near 0.3 means only rough topology match. This is how one finds what a novel AlphaFold prediction most resembles in the solved-structure universe.

Solvent-accessible surface area. SASA measures how much of the protein is reachable by solvent. It is computed by rolling a water-sized probe over the atomic surface and summing the exposed area (Å²). Per-residue SASA distinguishes core (buried, low SASA) from surface (exposed, high SASA) residues; total SASA is a whole-molecule size measure.